Protein AF-A0A173YH91-F1 (afdb_monomer_lite)

Radius of gyration: 29.67 Å; chains: 1; bounding box: 58×35×77 Å

Foldseek 3Di:
DPDDDALLQDFCVPPLLVVVLVVPVLLVVLLCCLVCCQCPHDCVPDSDPQNVLQVVCRVGLDPVSLVPDPDPSSVVSSVSSVVLSVDPVNSVVVVVVVVVVVVVVVVVVVVCVVVVVVVVLVVVLVVLVVVVVVVDDLVRVCVVVVHDSVVSVVSVVVVVVVVVD

Sequence (165 aa):
MNQRKSLKELNLLDKFLFDEAMDDQENVKTMLDIIFLNTRGKHPELVSSELIELLKYMERSTDEVSGECKSKRIQEMHRRVCQIKASEKTEVKYMQAWEEQIMIRQEGITEGRIEGEKIGRLRGKRELLEKLSDKFSIEQISEMLEIDISELKNIMKEIQNEKYL

pLDDT: mean 88.22, std 10.88, range [42.78, 96.88]

Secondary structure (DSSP, 8-state):
--PPPPGGG--TTSHHHHHHHHTSHHHHHHHHHHHHHHHSSS-TT---HHHHHHHHHHHH--HHHHHH---HHHHHHHHHHHHHHH-HHHHHHHHHHHHHHHHHHHHHHHHHHHHHHHHHHHHHHHHHHHHHHTT--HHHHHHHHT--HHHHHHHHHHHHHHTT-

Structure (mmCIF, N/CA/C/O backbone):
data_AF-A0A173YH91-F1
#
_entry.id   AF-A0A173YH91-F1
#
loop_
_atom_site.group_PDB
_atom_site.id
_atom_site.type_symbol
_atom_site.label_atom_id
_atom_site.label_alt_id
_atom_site.label_comp_id
_atom_site.label_asym_id
_atom_site.label_entity_id
_atom_site.label_seq_id
_atom_site.pdbx_PDB_ins_code
_atom_site.Cartn_x
_atom_site.Cartn_y
_atom_site.Cartn_z
_atom_site.occupancy
_atom_site.B_iso_or_equiv
_atom_site.auth_seq_id
_atom_site.auth_comp_id
_atom_site.auth_asym_id
_atom_site.auth_atom_id
_atom_site.pdbx_PDB_model_num
ATOM 1 N N . MET A 1 1 ? 5.111 -7.784 12.818 1.00 42.78 1 MET A N 1
ATOM 2 C CA . MET A 1 1 ? 5.157 -6.379 12.358 1.00 42.78 1 MET A CA 1
ATOM 3 C C . MET A 1 1 ? 5.824 -6.385 10.996 1.00 42.78 1 MET A C 1
ATOM 5 O O . MET A 1 1 ? 6.899 -6.959 10.902 1.00 42.78 1 MET A O 1
ATOM 9 N N . ASN A 1 2 ? 5.192 -5.843 9.951 1.00 56.19 2 ASN A N 1
ATOM 10 C CA . ASN A 1 2 ? 5.870 -5.702 8.661 1.00 56.19 2 ASN A CA 1
ATOM 11 C C . ASN A 1 2 ? 6.991 -4.678 8.841 1.00 56.19 2 ASN A C 1
ATOM 13 O O . ASN A 1 2 ? 6.728 -3.525 9.177 1.00 56.19 2 ASN A O 1
ATOM 17 N N . GLN A 1 3 ? 8.230 -5.137 8.706 1.00 69.06 3 GLN A N 1
ATOM 18 C CA . GLN A 1 3 ? 9.409 -4.290 8.768 1.00 69.06 3 GLN A CA 1
ATOM 19 C C . GLN A 1 3 ? 9.359 -3.287 7.610 1.00 69.06 3 GLN A C 1
ATOM 21 O O . GLN A 1 3 ? 9.034 -3.650 6.479 1.00 69.06 3 GLN A O 1
ATOM 26 N N . ARG A 1 4 ? 9.642 -2.015 7.907 1.00 83.56 4 ARG A N 1
ATOM 27 C CA . ARG A 1 4 ? 9.713 -0.954 6.902 1.00 83.56 4 ARG A CA 1
ATOM 28 C C . ARG A 1 4 ? 10.868 -1.255 5.945 1.00 83.56 4 ARG A C 1
ATOM 30 O O . ARG A 1 4 ? 12.015 -1.280 6.383 1.00 83.56 4 ARG A O 1
ATOM 37 N N . LYS A 1 5 ? 10.564 -1.442 4.660 1.00 90.00 5 LYS A N 1
ATOM 38 C CA . LYS A 1 5 ? 11.575 -1.466 3.595 1.00 90.00 5 LYS A CA 1
ATOM 39 C C . LYS A 1 5 ? 12.125 -0.056 3.386 1.00 90.00 5 LYS A C 1
ATOM 41 O O . LYS A 1 5 ? 11.364 0.913 3.439 1.00 90.00 5 LYS A O 1
ATOM 46 N N . SER A 1 6 ? 13.415 0.074 3.129 1.00 92.62 6 SER A N 1
ATOM 47 C CA . SER A 1 6 ? 14.010 1.310 2.609 1.00 92.62 6 SER A CA 1
ATOM 48 C C . SER A 1 6 ? 13.573 1.561 1.159 1.00 92.62 6 SER A C 1
ATOM 50 O O . SER A 1 6 ? 13.147 0.632 0.473 1.00 92.62 6 SER A O 1
ATOM 52 N N . LEU A 1 7 ? 13.716 2.798 0.660 1.00 94.38 7 LEU A N 1
ATOM 53 C CA . LEU A 1 7 ? 13.383 3.137 -0.735 1.00 94.38 7 LEU A CA 1
ATOM 54 C C . LEU A 1 7 ? 14.121 2.229 -1.739 1.00 94.38 7 LEU A C 1
ATOM 56 O O . LEU A 1 7 ? 13.564 1.821 -2.757 1.00 94.38 7 LEU A O 1
ATOM 60 N N . LYS A 1 8 ? 15.373 1.872 -1.430 1.00 92.50 8 LYS A N 1
ATOM 61 C CA . LYS A 1 8 ? 16.232 1.043 -2.288 1.00 92.50 8 LYS A CA 1
ATOM 62 C C . LYS A 1 8 ? 15.717 -0.391 -2.437 1.00 92.50 8 LYS A C 1
ATOM 64 O O . LYS A 1 8 ? 15.863 -0.982 -3.508 1.00 92.50 8 LYS A O 1
ATOM 69 N N . GLU A 1 9 ? 15.086 -0.917 -1.390 1.00 93.56 9 GLU A N 1
ATOM 70 C CA . GLU A 1 9 ? 14.548 -2.282 -1.320 1.00 93.56 9 GLU A CA 1
ATOM 71 C C . GLU A 1 9 ? 13.161 -2.426 -1.959 1.00 93.56 9 GLU A C 1
ATOM 73 O O . GLU A 1 9 ? 12.668 -3.547 -2.088 1.00 93.56 9 GLU A O 1
ATOM 78 N N . LEU A 1 10 ? 12.518 -1.321 -2.351 1.00 95.19 10 LEU A N 1
ATOM 79 C CA . LEU A 1 10 ? 11.213 -1.380 -3.003 1.00 95.19 10 LEU A CA 1
ATOM 80 C C . LEU A 1 10 ? 11.324 -1.946 -4.422 1.00 95.19 10 LEU A C 1
ATOM 82 O O . LEU A 1 10 ? 12.310 -1.720 -5.124 1.00 95.19 10 LEU A O 1
ATOM 86 N N . ASN A 1 11 ? 10.292 -2.638 -4.881 1.00 95.44 11 ASN A N 1
ATOM 87 C CA . ASN A 1 11 ? 10.126 -3.049 -6.276 1.00 95.44 11 ASN A CA 1
ATOM 88 C C . ASN A 1 11 ? 8.843 -2.435 -6.861 1.00 95.44 11 ASN A C 1
ATOM 90 O O . ASN A 1 11 ? 8.104 -1.742 -6.166 1.00 95.44 11 ASN A O 1
ATOM 94 N N . LEU A 1 12 ? 8.571 -2.660 -8.147 1.00 95.69 12 LEU A N 1
ATOM 95 C CA . LEU A 1 12 ? 7.371 -2.113 -8.796 1.00 95.69 12 LEU A CA 1
ATOM 96 C C . LEU A 1 12 ? 6.054 -2.768 -8.334 1.00 95.69 12 LEU A C 1
ATOM 98 O O . LEU A 1 12 ? 4.997 -2.382 -8.821 1.00 95.69 12 LEU A O 1
ATOM 102 N N . LEU A 1 13 ? 6.085 -3.740 -7.415 1.00 95.31 13 LEU A N 1
ATOM 103 C CA . LEU A 1 13 ? 4.884 -4.213 -6.716 1.00 95.31 13 LEU A CA 1
ATOM 104 C C . LEU A 1 13 ? 4.606 -3.414 -5.436 1.00 95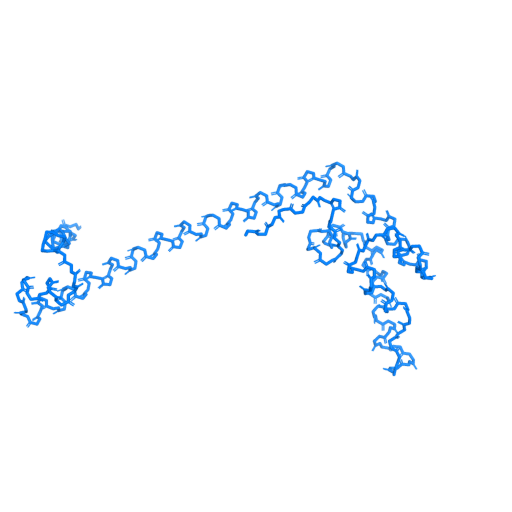.31 13 LEU A C 1
ATOM 106 O O . LEU A 1 13 ? 3.482 -3.434 -4.933 1.00 95.31 13 LEU A O 1
ATOM 110 N N . ASP A 1 14 ? 5.601 -2.706 -4.898 1.00 95.50 14 ASP A N 1
ATOM 111 C CA . ASP A 1 14 ? 5.402 -1.812 -3.767 1.00 95.50 14 ASP A CA 1
ATOM 112 C C . ASP A 1 14 ? 4.705 -0.528 -4.246 1.00 95.50 14 ASP A C 1
ATOM 114 O O . ASP A 1 14 ? 5.232 0.216 -5.078 1.00 95.50 14 ASP A O 1
ATOM 118 N N . LYS A 1 15 ? 3.521 -0.252 -3.680 1.00 94.06 15 LYS A N 1
ATOM 119 C CA . LYS A 1 15 ? 2.626 0.841 -4.097 1.00 94.06 15 LYS A CA 1
ATOM 120 C C . LYS A 1 15 ? 3.348 2.173 -4.318 1.00 94.06 15 LYS A C 1
ATOM 122 O O . LYS A 1 15 ? 3.171 2.788 -5.357 1.00 94.06 15 LYS A O 1
ATOM 127 N N . PHE A 1 16 ? 4.176 2.595 -3.363 1.00 95.75 16 PHE A N 1
ATOM 128 C CA . PHE A 1 16 ? 4.861 3.885 -3.449 1.00 95.75 16 PHE A CA 1
ATOM 129 C C . PHE A 1 16 ? 5.781 3.985 -4.673 1.00 95.75 16 PHE A C 1
ATOM 131 O O . PHE A 1 16 ? 5.726 4.972 -5.401 1.00 95.75 16 PHE A O 1
ATOM 138 N N . LEU A 1 17 ? 6.625 2.972 -4.912 1.00 96.19 17 LEU A N 1
ATOM 139 C CA . LEU A 1 17 ? 7.555 3.004 -6.041 1.00 96.19 17 LEU A CA 1
ATOM 140 C C . LEU A 1 17 ? 6.805 2.878 -7.369 1.00 96.19 17 LEU A C 1
ATOM 142 O O . LEU A 1 17 ? 7.206 3.505 -8.343 1.00 96.19 17 LEU A O 1
ATOM 146 N N . PHE A 1 18 ? 5.725 2.093 -7.403 1.00 96.75 18 PHE A N 1
ATOM 147 C CA . PHE A 1 18 ? 4.846 2.032 -8.565 1.00 96.75 18 PHE A CA 1
ATOM 148 C C . PHE A 1 18 ? 4.246 3.406 -8.882 1.00 96.75 18 PHE A C 1
ATOM 150 O O . PHE A 1 18 ? 4.385 3.870 -10.009 1.00 96.75 18 PHE A O 1
ATOM 157 N N . ASP A 1 19 ? 3.645 4.072 -7.894 1.00 95.94 19 ASP A N 1
ATOM 158 C CA . ASP A 1 19 ? 3.010 5.381 -8.066 1.00 95.94 19 ASP A CA 1
ATOM 159 C C . ASP A 1 19 ? 4.029 6.430 -8.550 1.00 95.94 19 ASP A C 1
ATOM 161 O O . ASP A 1 19 ? 3.791 7.103 -9.550 1.00 95.94 19 ASP A O 1
ATOM 165 N N . GLU A 1 20 ? 5.204 6.515 -7.914 1.00 96.50 20 GLU A N 1
ATOM 166 C CA . GLU A 1 20 ? 6.247 7.474 -8.310 1.00 96.50 20 GLU A CA 1
ATOM 167 C C . GLU A 1 20 ? 6.856 7.134 -9.686 1.00 96.50 20 GLU A C 1
ATOM 169 O O . GLU A 1 20 ? 7.189 8.032 -10.455 1.00 96.50 20 GLU A O 1
ATOM 174 N N . ALA A 1 21 ? 6.974 5.849 -10.049 1.00 95.69 21 ALA A N 1
ATOM 175 C CA . ALA A 1 21 ? 7.453 5.450 -11.375 1.00 95.69 21 ALA A CA 1
ATOM 176 C C . ALA A 1 21 ? 6.426 5.701 -12.485 1.00 95.69 21 ALA A C 1
ATOM 178 O O . ALA A 1 21 ? 6.818 6.003 -13.613 1.00 95.69 21 ALA A O 1
ATOM 179 N N . MET A 1 22 ? 5.135 5.567 -12.188 1.00 95.38 22 MET A N 1
ATOM 180 C CA . MET A 1 22 ? 4.047 5.799 -13.142 1.00 95.38 22 MET A CA 1
ATOM 181 C C . MET A 1 22 ? 3.633 7.275 -13.244 1.00 95.38 22 MET A C 1
ATOM 183 O O . MET A 1 22 ? 2.812 7.606 -14.094 1.00 95.38 22 MET A O 1
ATOM 187 N N . ASP A 1 23 ? 4.217 8.178 -12.452 1.00 94.06 23 ASP A N 1
ATOM 188 C CA . ASP A 1 23 ? 4.096 9.628 -12.684 1.00 94.06 23 ASP A CA 1
ATOM 189 C C . ASP A 1 23 ? 4.748 10.038 -14.023 1.00 94.06 23 ASP A C 1
ATOM 191 O O . ASP A 1 23 ? 4.318 10.974 -14.698 1.00 94.06 23 ASP A O 1
ATOM 195 N N . ASP A 1 24 ? 5.746 9.271 -14.476 1.00 93.25 24 ASP A N 1
ATOM 196 C CA . ASP A 1 24 ? 6.320 9.404 -15.811 1.00 93.25 24 ASP A CA 1
ATOM 197 C C . ASP A 1 24 ? 5.380 8.811 -16.880 1.00 93.25 24 ASP A C 1
ATOM 199 O O . ASP A 1 24 ? 5.214 7.592 -17.015 1.00 93.25 24 ASP A O 1
ATOM 203 N N . GLN A 1 25 ? 4.807 9.689 -17.708 1.00 92.50 25 GLN A N 1
ATOM 204 C CA . GLN A 1 25 ? 3.886 9.320 -18.784 1.00 92.50 25 GLN A CA 1
ATOM 205 C C . GLN A 1 25 ? 4.482 8.303 -19.773 1.00 92.50 25 GLN A C 1
ATOM 207 O O . GLN A 1 25 ? 3.746 7.501 -20.357 1.00 92.50 25 GLN A O 1
ATOM 212 N N . GLU A 1 26 ? 5.795 8.305 -19.987 1.00 93.94 26 GLU A N 1
ATOM 213 C CA . GLU A 1 26 ? 6.434 7.355 -20.892 1.00 93.94 26 GLU A CA 1
ATOM 214 C C . GLU A 1 26 ? 6.605 5.968 -20.255 1.00 93.94 26 GLU A C 1
ATOM 216 O O . GLU A 1 26 ? 6.474 4.971 -20.973 1.00 93.94 26 GLU A O 1
ATOM 221 N N . ASN A 1 27 ? 6.754 5.868 -18.927 1.00 93.88 27 ASN A N 1
ATOM 222 C CA . ASN A 1 27 ? 6.646 4.586 -18.218 1.00 93.88 27 ASN A CA 1
ATOM 223 C C . ASN A 1 27 ? 5.231 4.013 -18.339 1.00 93.88 27 ASN A C 1
ATOM 225 O O . ASN A 1 27 ? 5.073 2.842 -18.695 1.00 93.88 27 ASN A O 1
ATOM 229 N N . VAL A 1 28 ? 4.206 4.847 -18.127 1.00 93.44 28 VAL A N 1
ATOM 230 C CA . VAL A 1 28 ? 2.795 4.441 -18.258 1.00 93.44 28 VAL A CA 1
ATOM 231 C C . VAL A 1 28 ? 2.497 3.972 -19.672 1.00 93.44 28 VAL A C 1
ATOM 233 O O . VAL A 1 28 ? 1.994 2.866 -19.869 1.00 93.44 28 VAL A O 1
ATOM 236 N N . LYS A 1 29 ? 2.847 4.784 -20.675 1.00 92.25 29 LYS A N 1
ATOM 237 C CA . LYS A 1 29 ? 2.674 4.423 -22.082 1.00 92.25 29 LYS A CA 1
ATOM 238 C C . LYS A 1 29 ? 3.392 3.117 -22.388 1.00 92.25 29 LYS A C 1
ATOM 240 O O . LYS A 1 29 ? 2.811 2.236 -23.009 1.00 92.25 29 LYS A O 1
ATOM 245 N N . THR A 1 30 ? 4.629 2.968 -21.918 1.00 91.44 30 THR A N 1
ATOM 246 C CA . THR A 1 30 ? 5.411 1.757 -22.143 1.00 91.44 30 THR A CA 1
ATOM 247 C C . THR A 1 30 ? 4.723 0.526 -21.567 1.00 91.44 30 THR A C 1
ATOM 249 O O . THR A 1 30 ? 4.491 -0.442 -22.292 1.00 91.44 30 THR A O 1
ATOM 252 N N . MET A 1 31 ? 4.338 0.570 -20.296 1.00 90.56 31 MET A N 1
ATOM 253 C CA . MET A 1 31 ? 3.654 -0.535 -19.634 1.00 90.56 31 MET A CA 1
ATOM 254 C C . MET A 1 31 ? 2.335 -0.884 -20.334 1.00 90.56 31 MET A C 1
ATOM 256 O O . MET A 1 31 ? 2.097 -2.052 -20.647 1.00 90.56 31 MET A O 1
ATOM 260 N N . LEU A 1 32 ? 1.507 0.117 -20.646 1.00 89.69 32 LEU A N 1
ATOM 261 C CA . LEU A 1 32 ? 0.230 -0.084 -21.331 1.00 89.69 32 LEU A CA 1
ATOM 262 C C . LEU A 1 32 ? 0.415 -0.669 -22.727 1.00 89.69 32 LEU A C 1
ATOM 264 O O . LEU A 1 32 ? -0.274 -1.618 -23.077 1.00 89.69 32 LEU A O 1
ATOM 268 N N . ASP A 1 33 ? 1.360 -0.163 -23.511 1.00 87.69 33 ASP A N 1
ATOM 269 C CA . ASP A 1 33 ? 1.655 -0.692 -24.840 1.00 87.69 33 ASP A CA 1
ATOM 270 C C . ASP A 1 33 ? 2.152 -2.151 -24.752 1.00 87.69 33 ASP A C 1
ATOM 272 O O . ASP A 1 33 ? 1.742 -2.975 -25.567 1.00 87.69 33 ASP A O 1
ATOM 276 N N . ILE A 1 34 ? 2.984 -2.514 -23.758 1.00 86.81 34 ILE A N 1
ATOM 277 C CA . ILE A 1 34 ? 3.374 -3.923 -23.532 1.00 86.81 34 ILE A CA 1
ATOM 278 C C . ILE A 1 34 ? 2.123 -4.760 -23.228 1.00 86.81 34 ILE A C 1
ATOM 280 O O . ILE A 1 34 ? 1.904 -5.784 -23.869 1.00 86.81 34 ILE A O 1
ATOM 284 N N . ILE A 1 35 ? 1.263 -4.326 -22.306 1.00 86.62 35 ILE A N 1
ATOM 285 C CA . ILE A 1 35 ? 0.075 -5.087 -21.891 1.00 86.62 35 ILE A CA 1
ATOM 286 C C . ILE A 1 35 ? -0.961 -5.190 -23.025 1.00 86.62 35 ILE A C 1
ATOM 288 O O . ILE A 1 35 ? -1.452 -6.281 -23.318 1.00 86.62 35 ILE A O 1
ATOM 292 N N . PHE A 1 36 ? -1.300 -4.091 -23.698 1.00 80.25 36 PHE A N 1
ATOM 293 C CA . PHE A 1 36 ? -2.341 -4.054 -24.727 1.00 80.25 36 PHE A CA 1
ATOM 294 C C . PHE A 1 36 ? -1.937 -4.769 -26.013 1.00 80.25 36 PHE A C 1
ATOM 296 O O . PHE A 1 36 ? -2.761 -5.490 -26.575 1.00 80.25 36 PHE A O 1
ATOM 303 N N . LEU A 1 37 ? -0.688 -4.634 -26.471 1.00 74.56 37 LEU A N 1
ATOM 304 C CA . LEU A 1 37 ? -0.226 -5.360 -27.661 1.00 74.56 37 LEU A CA 1
ATOM 305 C C . LEU A 1 37 ? -0.192 -6.875 -27.429 1.00 74.56 37 LEU A C 1
ATOM 307 O O . LEU A 1 37 ? -0.362 -7.642 -28.372 1.00 74.56 37 LEU A O 1
ATOM 311 N N . ASN A 1 38 ? -0.036 -7.303 -26.177 1.00 69.69 38 ASN A N 1
ATOM 312 C CA . ASN A 1 38 ? -0.087 -8.707 -25.787 1.00 69.69 38 ASN A CA 1
ATOM 313 C C . ASN A 1 38 ? -1.505 -9.247 -25.606 1.00 69.69 38 ASN A C 1
ATOM 315 O O . ASN A 1 38 ? -1.787 -10.380 -25.973 1.00 69.69 38 ASN A O 1
ATOM 319 N N . THR A 1 39 ? -2.403 -8.441 -25.044 1.00 67.06 39 THR A N 1
ATOM 320 C CA . THR A 1 39 ? -3.768 -8.873 -24.699 1.00 67.06 39 THR A CA 1
ATOM 321 C C . THR A 1 39 ? -4.786 -8.639 -25.817 1.00 67.06 39 THR A C 1
ATOM 323 O O . THR A 1 39 ? -5.860 -9.234 -25.794 1.00 67.06 39 THR A O 1
ATOM 326 N N . ARG A 1 40 ? -4.474 -7.785 -26.805 1.00 64.31 40 ARG A N 1
ATOM 327 C CA . ARG A 1 40 ? -5.341 -7.471 -27.959 1.00 64.31 40 ARG A CA 1
ATOM 328 C C . ARG A 1 40 ? -4.665 -7.673 -29.330 1.00 64.31 40 ARG A C 1
ATOM 330 O O . ARG A 1 40 ? -5.281 -7.373 -30.350 1.00 64.31 40 ARG A O 1
ATOM 337 N N . GLY A 1 41 ? -3.410 -8.138 -29.373 1.00 62.47 41 GLY A N 1
ATOM 338 C CA . GLY A 1 41 ? -2.622 -8.350 -30.598 1.00 62.47 41 GLY A CA 1
ATOM 339 C C . GLY A 1 41 ? -2.693 -9.767 -31.194 1.00 62.47 41 GLY A C 1
ATOM 340 O O . GLY A 1 41 ? -3.288 -10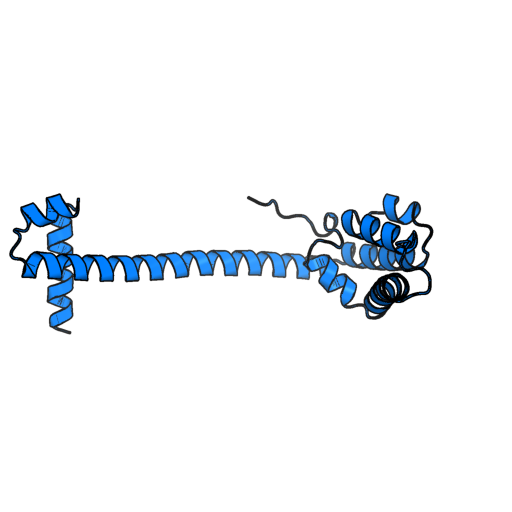.675 -30.626 1.00 62.47 41 GLY A O 1
ATOM 341 N N . LYS A 1 42 ? -2.062 -9.935 -32.369 1.00 54.66 42 LYS A N 1
ATOM 342 C CA . LYS A 1 42 ? -2.209 -11.021 -33.372 1.00 54.66 42 LYS A CA 1
ATOM 343 C C . LYS A 1 42 ? -2.005 -12.488 -32.926 1.00 54.66 42 LYS A C 1
ATOM 345 O O . LYS A 1 42 ? -2.176 -13.359 -33.772 1.00 54.66 42 LYS A O 1
ATOM 350 N N . HIS A 1 43 ? -1.655 -12.780 -31.673 1.00 56.38 43 HIS A N 1
ATOM 351 C CA . HIS A 1 43 ? -1.440 -14.151 -31.178 1.00 56.38 43 HIS A CA 1
ATOM 352 C C . HIS A 1 43 ? -1.946 -14.316 -29.733 1.00 56.38 43 HIS A C 1
ATOM 354 O O . HIS A 1 43 ? -1.146 -14.313 -28.800 1.00 56.38 43 HIS A O 1
ATOM 360 N N . PRO A 1 44 ? -3.267 -14.461 -29.531 1.00 51.50 44 PRO A N 1
ATOM 361 C CA . PRO A 1 44 ? -3.880 -14.617 -28.207 1.00 51.50 44 PRO A CA 1
ATOM 362 C C . PRO A 1 44 ? -3.459 -15.897 -27.454 1.00 51.50 44 PRO A C 1
ATOM 364 O O . PRO A 1 44 ? -3.701 -16.001 -26.255 1.00 51.50 44 PRO A O 1
ATOM 367 N N . GLU A 1 45 ? -2.805 -16.854 -28.122 1.00 57.38 45 GLU A N 1
ATOM 368 C CA . GLU A 1 45 ? -2.303 -18.102 -27.518 1.00 57.38 45 GLU A CA 1
ATOM 369 C C . GLU A 1 45 ? -0.936 -17.981 -26.815 1.00 57.38 45 GLU A C 1
ATOM 371 O O . GLU A 1 45 ? -0.515 -18.914 -26.130 1.00 57.38 45 GLU A O 1
ATOM 376 N N . LEU A 1 46 ? -0.218 -16.864 -26.967 1.00 53.75 46 LEU A N 1
ATOM 377 C CA . LEU A 1 46 ? 1.141 -16.705 -26.446 1.00 53.75 46 LEU A CA 1
ATOM 378 C C . LEU A 1 46 ? 1.262 -15.368 -25.718 1.00 53.75 46 LEU A C 1
ATOM 380 O O . LEU A 1 46 ? 1.338 -14.313 -26.344 1.00 53.75 46 LEU A O 1
ATOM 384 N N . VAL A 1 47 ? 1.345 -15.410 -24.386 1.00 65.00 47 VAL A N 1
ATOM 385 C CA . VAL A 1 47 ? 1.891 -14.284 -23.615 1.00 65.00 47 VAL A CA 1
ATOM 386 C C . VAL A 1 47 ? 3.276 -14.000 -24.203 1.00 65.00 47 VAL A C 1
ATOM 388 O O . VAL A 1 47 ? 4.134 -14.885 -24.160 1.00 65.00 47 VAL A O 1
ATOM 391 N N . SER A 1 48 ? 3.504 -12.830 -24.817 1.00 77.06 48 SER A N 1
ATOM 392 C CA . SER A 1 48 ? 4.813 -12.572 -25.427 1.00 77.06 48 SER A CA 1
ATOM 393 C C . SER A 1 48 ? 5.899 -12.647 -24.366 1.00 77.06 48 SER A C 1
ATOM 395 O O . SER A 1 48 ? 5.688 -12.317 -23.193 1.00 77.06 48 SER A O 1
ATOM 397 N N . SER A 1 49 ? 7.096 -13.030 -24.802 1.00 83.00 49 SER A N 1
ATOM 398 C CA . SER A 1 49 ? 8.275 -13.030 -23.945 1.00 83.00 49 SER A CA 1
ATOM 399 C C . SER A 1 49 ? 8.495 -11.673 -23.273 1.00 83.00 49 SER A C 1
ATOM 401 O O . SER A 1 49 ? 8.906 -11.645 -22.123 1.00 83.00 49 SER A O 1
ATOM 403 N N . GLU A 1 50 ? 8.146 -10.564 -23.934 1.00 87.25 50 GLU A N 1
ATOM 404 C CA . GLU A 1 50 ? 8.284 -9.210 -23.384 1.00 87.25 50 GLU A CA 1
ATOM 405 C C . GLU A 1 50 ? 7.328 -8.943 -22.209 1.00 87.25 50 GLU A C 1
ATOM 407 O O . GLU A 1 50 ? 7.736 -8.333 -21.226 1.00 87.25 50 GLU A O 1
ATOM 412 N N . LEU A 1 51 ? 6.082 -9.432 -22.249 1.00 88.25 51 LEU A N 1
ATOM 413 C CA . LEU A 1 51 ? 5.168 -9.299 -21.106 1.00 88.25 51 LEU A CA 1
ATOM 414 C C . LEU A 1 51 ? 5.612 -10.186 -19.933 1.00 88.25 51 LEU A C 1
ATOM 416 O O . LEU A 1 51 ? 5.555 -9.758 -18.784 1.00 88.25 51 LEU A O 1
ATOM 420 N N . ILE A 1 52 ? 6.108 -11.396 -20.209 1.00 86.44 52 ILE A N 1
ATOM 421 C CA . ILE A 1 52 ? 6.674 -12.268 -19.167 1.00 86.44 52 ILE A CA 1
ATOM 422 C C . ILE A 1 52 ? 7.913 -11.615 -18.536 1.00 86.44 52 ILE A C 1
ATOM 424 O O . ILE A 1 52 ? 8.051 -11.620 -17.313 1.00 86.44 52 ILE A O 1
ATOM 428 N N . GLU A 1 53 ? 8.805 -11.047 -19.352 1.00 90.50 53 GLU A N 1
ATOM 429 C CA . GLU A 1 53 ? 9.973 -10.285 -18.894 1.00 90.50 53 GLU A CA 1
ATOM 430 C C . GLU A 1 53 ? 9.547 -9.086 -18.036 1.00 90.50 53 GLU A C 1
ATOM 432 O O . GLU A 1 53 ? 10.105 -8.891 -16.958 1.00 90.50 53 GLU A O 1
ATOM 437 N N . LEU A 1 54 ? 8.511 -8.340 -18.443 1.00 92.75 54 LEU A N 1
ATOM 438 C CA . LEU A 1 54 ? 7.990 -7.206 -17.675 1.00 92.75 54 LEU A CA 1
ATOM 439 C C . LEU A 1 54 ? 7.483 -7.644 -16.299 1.00 92.75 54 LEU A C 1
ATOM 441 O O . LEU A 1 54 ? 7.838 -7.028 -15.298 1.00 92.75 54 LEU A O 1
ATOM 445 N N . LEU A 1 55 ? 6.683 -8.710 -16.229 1.00 91.31 55 LEU A N 1
ATOM 446 C CA . LEU A 1 55 ? 6.133 -9.198 -14.962 1.00 91.31 55 LEU A CA 1
ATOM 447 C C . LEU A 1 55 ? 7.240 -9.684 -14.013 1.00 91.31 55 LEU A C 1
ATOM 449 O O . LEU A 1 55 ? 7.240 -9.320 -12.838 1.00 91.31 55 LEU A O 1
ATOM 453 N N . LYS A 1 56 ? 8.229 -10.423 -14.533 1.00 91.31 56 LYS A N 1
ATOM 454 C CA . LYS A 1 56 ? 9.422 -10.828 -13.765 1.00 91.31 56 LYS A CA 1
ATOM 455 C C . LYS A 1 56 ? 10.220 -9.620 -13.276 1.00 91.31 56 LYS A C 1
ATOM 457 O O . LYS A 1 56 ? 10.705 -9.604 -12.144 1.00 91.31 56 LYS A O 1
ATOM 462 N N . TYR A 1 57 ? 10.355 -8.600 -14.120 1.00 94.75 57 TYR A N 1
ATOM 463 C CA . TYR A 1 57 ? 11.016 -7.360 -13.748 1.00 94.75 57 TYR A CA 1
ATOM 464 C C . TYR A 1 57 ? 10.244 -6.606 -12.660 1.00 94.75 57 TYR A C 1
ATOM 466 O O . TYR A 1 57 ? 10.861 -6.106 -11.725 1.00 94.75 57 TYR A O 1
ATOM 474 N N . MET A 1 58 ? 8.913 -6.552 -12.703 1.00 94.50 58 MET A N 1
ATOM 475 C CA . MET A 1 58 ? 8.137 -5.871 -11.661 1.00 94.50 58 MET A CA 1
ATOM 476 C C . MET A 1 58 ? 8.307 -6.520 -10.284 1.00 94.50 58 MET A C 1
ATOM 478 O O . MET A 1 58 ? 8.399 -5.814 -9.282 1.00 94.50 58 MET A O 1
ATOM 482 N N . GLU A 1 59 ? 8.422 -7.847 -10.241 1.00 93.50 59 GLU A N 1
ATOM 483 C CA . GLU A 1 59 ? 8.605 -8.606 -9.001 1.00 93.50 59 GLU A CA 1
ATOM 484 C C . GLU A 1 59 ? 9.938 -8.306 -8.296 1.00 93.50 59 GLU A C 1
ATOM 486 O O . GLU A 1 59 ? 10.008 -8.306 -7.067 1.00 93.50 59 GLU A O 1
ATOM 491 N N . ARG A 1 60 ? 11.007 -8.031 -9.054 1.00 90.56 60 ARG A N 1
ATOM 492 C CA . ARG A 1 60 ? 12.364 -7.886 -8.493 1.00 90.56 60 ARG A CA 1
ATOM 493 C C . ARG A 1 60 ? 12.966 -6.497 -8.688 1.00 90.56 60 ARG A C 1
ATOM 495 O O . ARG A 1 60 ? 13.582 -5.971 -7.773 1.00 90.56 60 ARG A O 1
ATOM 502 N N . SER A 1 61 ? 12.754 -5.887 -9.848 1.00 93.12 61 SER A N 1
ATOM 503 C CA . SER A 1 61 ? 13.173 -4.525 -10.208 1.00 93.12 61 SER A CA 1
ATOM 504 C C . SER A 1 61 ? 14.653 -4.237 -9.918 1.00 93.12 61 SER A C 1
ATOM 506 O O . SER A 1 61 ? 14.993 -3.168 -9.406 1.00 93.12 61 SER A O 1
ATOM 508 N N . THR A 1 62 ? 15.524 -5.207 -10.213 1.00 92.06 62 THR A N 1
ATOM 509 C CA . THR A 1 62 ? 16.972 -5.136 -9.965 1.00 92.06 62 THR A CA 1
ATOM 510 C C . THR A 1 62 ? 17.779 -5.075 -11.259 1.00 92.06 62 THR A C 1
ATOM 512 O O . THR A 1 62 ? 17.272 -5.404 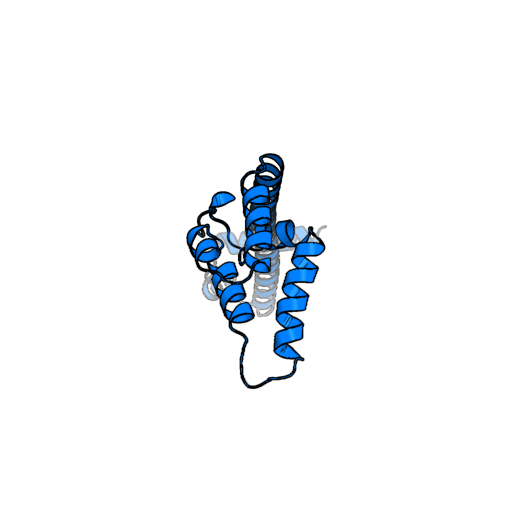-12.339 1.00 92.06 62 THR A O 1
ATOM 515 N N . ASP A 1 63 ? 19.045 -4.672 -11.131 1.00 92.88 63 ASP A N 1
ATOM 516 C CA . ASP A 1 63 ? 20.001 -4.570 -12.237 1.00 92.88 63 ASP A CA 1
ATOM 517 C C . ASP A 1 63 ? 20.197 -5.924 -12.936 1.00 92.88 63 ASP A C 1
ATOM 519 O O . ASP A 1 63 ? 20.261 -5.983 -14.163 1.00 92.88 63 ASP A O 1
ATOM 523 N N . GLU A 1 64 ? 20.223 -7.029 -12.181 1.00 92.38 64 GLU A N 1
ATOM 524 C CA . GLU A 1 64 ? 20.418 -8.373 -12.737 1.00 92.38 64 GLU A CA 1
ATOM 525 C C . GLU A 1 64 ? 19.257 -8.769 -13.652 1.00 92.38 64 GLU A C 1
ATOM 527 O O . GLU A 1 64 ? 19.472 -9.190 -14.787 1.00 92.38 64 GLU A O 1
ATOM 532 N N . VAL A 1 65 ? 18.014 -8.577 -13.191 1.00 89.31 65 VAL A N 1
ATOM 533 C CA . VAL A 1 65 ? 16.825 -8.925 -13.984 1.00 89.31 65 VAL A CA 1
ATOM 534 C C . VAL A 1 65 ? 16.718 -8.027 -15.214 1.00 89.31 65 VAL A C 1
ATOM 536 O O . VAL A 1 65 ? 16.388 -8.509 -16.293 1.00 89.31 65 VAL A O 1
ATOM 539 N N . SER A 1 66 ? 17.040 -6.737 -15.082 1.00 91.31 66 SER A N 1
ATOM 540 C CA . SER A 1 66 ? 17.076 -5.800 -16.210 1.00 91.31 66 SER A CA 1
ATOM 541 C C . SER A 1 66 ? 18.153 -6.161 -17.244 1.00 91.31 66 SER A C 1
ATOM 543 O O . SER A 1 66 ? 17.901 -6.094 -18.449 1.00 91.31 66 SER A O 1
ATOM 545 N N . GLY A 1 67 ? 19.334 -6.600 -16.796 1.00 89.94 67 GLY A N 1
ATOM 546 C CA . GLY A 1 67 ? 20.438 -7.013 -17.666 1.00 89.94 67 GLY A CA 1
ATOM 547 C C . GLY A 1 67 ? 20.142 -8.275 -18.482 1.00 89.94 67 GLY A C 1
ATOM 548 O O . GLY A 1 67 ? 20.624 -8.407 -19.607 1.00 89.94 67 GLY A O 1
ATOM 549 N N . GLU A 1 68 ? 19.315 -9.175 -17.950 1.00 90.25 68 GLU A N 1
ATOM 550 C CA . GLU A 1 68 ? 18.840 -10.372 -18.657 1.00 90.25 68 GLU A CA 1
ATOM 551 C C . GLU A 1 68 ? 17.697 -10.078 -19.647 1.00 90.25 68 GLU A C 1
ATOM 553 O O . GLU A 1 68 ? 17.456 -10.866 -20.568 1.00 90.25 68 GLU A O 1
ATOM 558 N N . CYS A 1 69 ? 16.992 -8.950 -19.486 1.00 88.19 69 CYS A N 1
ATOM 559 C CA . CYS A 1 69 ? 15.870 -8.577 -20.347 1.00 88.19 69 CYS A CA 1
ATOM 560 C C . CYS A 1 69 ? 16.344 -8.209 -21.756 1.00 88.19 69 CYS A C 1
ATOM 562 O O . CYS A 1 69 ? 17.271 -7.418 -21.948 1.00 88.19 69 CYS A O 1
ATOM 564 N N . LYS A 1 70 ? 15.634 -8.714 -22.770 1.00 89.19 70 LYS A N 1
ATOM 565 C CA . LYS A 1 70 ? 15.880 -8.358 -24.178 1.00 89.19 70 LYS A CA 1
ATOM 566 C C . LYS A 1 70 ? 15.148 -7.080 -24.567 1.00 89.19 70 LYS A C 1
ATOM 568 O O . LYS A 1 70 ? 15.545 -6.398 -25.515 1.00 89.19 70 LYS A O 1
ATOM 573 N N . SER A 1 71 ? 14.070 -6.758 -23.854 1.00 89.88 71 SER A N 1
ATOM 574 C CA . SER A 1 71 ? 13.294 -5.551 -24.104 1.00 89.88 71 SER A CA 1
ATOM 575 C C . SER A 1 71 ? 14.063 -4.288 -23.718 1.00 89.88 71 SER A C 1
ATOM 577 O O . SER A 1 71 ? 14.281 -3.994 -22.542 1.00 89.88 71 SER A O 1
ATOM 579 N N . LYS A 1 72 ? 14.369 -3.460 -24.722 1.00 92.50 72 LYS A N 1
ATOM 580 C CA . LYS A 1 72 ? 14.908 -2.105 -24.513 1.00 92.50 72 LYS A CA 1
ATOM 581 C C . LYS A 1 72 ? 13.964 -1.217 -23.702 1.00 92.50 72 LYS A C 1
ATOM 583 O O . LYS A 1 72 ? 14.411 -0.289 -23.041 1.00 92.50 72 LYS A O 1
ATOM 588 N N . ARG A 1 73 ? 12.661 -1.492 -23.766 1.00 92.31 73 ARG A N 1
ATOM 589 C CA . ARG A 1 73 ? 11.624 -0.713 -23.088 1.00 92.31 73 ARG A CA 1
ATOM 590 C C . ARG A 1 73 ? 11.660 -0.971 -21.585 1.00 92.31 73 ARG A C 1
ATOM 592 O O . ARG A 1 73 ? 11.638 -0.025 -20.810 1.00 92.31 73 ARG A O 1
ATOM 599 N N . ILE A 1 74 ? 11.820 -2.236 -21.190 1.00 93.62 74 ILE A N 1
ATOM 600 C CA . ILE A 1 74 ? 12.024 -2.623 -19.786 1.00 93.62 74 ILE A CA 1
ATOM 601 C C . ILE A 1 74 ? 13.346 -2.052 -19.255 1.00 93.62 74 ILE A C 1
ATOM 603 O O . ILE A 1 74 ? 13.375 -1.506 -18.157 1.00 93.62 74 ILE A O 1
ATOM 607 N N . GLN A 1 75 ? 14.423 -2.102 -20.045 1.00 94.94 75 GLN A N 1
ATOM 608 C CA . GLN A 1 75 ? 15.711 -1.508 -19.660 1.00 94.94 75 GLN A CA 1
ATOM 609 C C . GLN A 1 75 ? 15.612 0.009 -19.437 1.00 94.94 75 GLN A C 1
ATOM 611 O O . GLN A 1 75 ? 16.212 0.547 -18.508 1.00 94.94 75 GLN A O 1
ATOM 616 N N . GLU A 1 76 ? 14.844 0.708 -20.272 1.00 94.88 76 GLU A N 1
ATOM 617 C CA . GLU A 1 76 ? 14.619 2.146 -20.131 1.00 94.88 76 GLU A CA 1
ATOM 618 C C . GLU A 1 76 ? 13.750 2.477 -18.909 1.00 94.88 76 GLU A C 1
ATOM 620 O O . GLU A 1 76 ? 14.107 3.360 -18.127 1.00 94.88 76 GLU A O 1
ATOM 625 N N . MET A 1 77 ? 12.681 1.707 -18.667 1.00 94.75 77 MET A N 1
ATOM 626 C CA . MET A 1 77 ? 11.915 1.795 -17.416 1.00 94.75 77 MET A CA 1
ATOM 627 C C . MET A 1 77 ? 12.822 1.588 -16.197 1.00 94.75 77 MET A C 1
ATOM 629 O O . MET A 1 77 ? 12.729 2.318 -15.212 1.00 94.75 77 MET A O 1
ATOM 633 N N . HIS A 1 78 ? 13.735 0.618 -16.260 1.00 96.38 78 HIS A N 1
ATOM 634 C CA . HIS A 1 78 ? 14.659 0.331 -15.172 1.00 96.38 78 HIS A CA 1
ATOM 635 C C . HIS A 1 78 ? 15.593 1.500 -14.854 1.00 96.38 78 HIS A C 1
ATOM 637 O O . HIS A 1 78 ? 15.764 1.839 -13.685 1.00 96.38 78 HIS A O 1
ATOM 643 N N . ARG A 1 79 ? 16.121 2.193 -15.870 1.00 95.88 79 ARG A N 1
ATOM 644 C CA . ARG A 1 79 ? 16.936 3.400 -15.652 1.00 95.88 79 ARG A CA 1
ATOM 645 C C . ARG A 1 79 ? 16.186 4.460 -14.851 1.00 95.88 79 ARG A C 1
ATOM 647 O O . ARG A 1 79 ? 16.758 5.037 -13.928 1.00 95.88 79 ARG A O 1
ATOM 654 N N . ARG A 1 80 ? 14.909 4.682 -15.165 1.00 95.44 80 ARG A N 1
ATOM 655 C CA . ARG A 1 80 ? 14.052 5.642 -14.448 1.00 95.44 80 ARG A CA 1
ATOM 656 C C . ARG A 1 80 ? 13.794 5.192 -13.020 1.00 95.44 80 ARG A C 1
ATOM 658 O O . ARG A 1 80 ? 13.951 5.982 -12.098 1.00 95.44 80 ARG A O 1
ATOM 665 N N . VAL A 1 81 ? 13.503 3.907 -12.814 1.00 96.12 81 VAL A N 1
ATOM 666 C CA . VAL A 1 81 ? 13.358 3.330 -11.467 1.00 96.12 81 VAL A CA 1
ATOM 667 C C . VAL A 1 81 ? 14.625 3.544 -10.631 1.00 96.12 81 VAL A C 1
ATOM 669 O O . VAL A 1 81 ? 14.529 3.947 -9.472 1.00 96.12 81 VAL A O 1
ATOM 672 N N . CYS A 1 82 ? 15.815 3.350 -11.203 1.00 95.81 82 CYS A N 1
ATOM 673 C CA . CYS A 1 82 ? 17.074 3.602 -10.500 1.00 95.81 82 CYS A CA 1
ATOM 674 C C . CYS A 1 82 ? 17.272 5.086 -10.156 1.00 95.81 82 CYS A C 1
ATOM 676 O O . CYS A 1 82 ? 17.720 5.397 -9.053 1.00 95.81 82 CYS A O 1
ATOM 678 N N . GLN A 1 83 ? 16.883 6.009 -11.041 1.00 95.50 83 GLN A N 1
ATOM 679 C CA . GLN A 1 83 ? 16.912 7.451 -10.754 1.00 95.50 83 GLN A CA 1
ATOM 680 C C . GLN A 1 83 ? 15.970 7.828 -9.605 1.00 95.50 83 GLN A C 1
ATOM 682 O O . GLN A 1 83 ? 16.351 8.600 -8.727 1.00 95.50 83 GLN A O 1
ATOM 687 N N . ILE A 1 84 ? 14.770 7.245 -9.576 1.00 96.06 84 ILE A N 1
ATOM 688 C CA . ILE A 1 84 ? 13.792 7.444 -8.502 1.00 96.06 84 ILE A CA 1
ATOM 689 C C . ILE A 1 84 ? 14.370 6.955 -7.169 1.00 96.06 84 ILE A C 1
ATOM 691 O O . ILE A 1 84 ? 14.384 7.699 -6.191 1.00 96.06 84 ILE A O 1
ATOM 695 N N . LYS A 1 85 ? 14.934 5.740 -7.139 1.00 95.31 85 LYS A N 1
ATOM 696 C CA . LYS A 1 85 ? 15.555 5.159 -5.935 1.00 95.31 85 LYS A CA 1
ATOM 697 C C . LYS A 1 85 ? 16.787 5.919 -5.435 1.00 95.31 85 LYS A C 1
ATOM 699 O O . LYS A 1 85 ? 17.111 5.827 -4.254 1.00 95.31 85 LYS A O 1
ATOM 704 N N . ALA A 1 86 ? 17.488 6.625 -6.319 1.00 95.56 86 ALA A N 1
ATOM 705 C CA . ALA A 1 86 ? 18.659 7.432 -5.980 1.00 95.56 86 ALA A CA 1
ATOM 706 C C . ALA A 1 86 ? 18.311 8.879 -5.585 1.00 95.56 86 ALA A C 1
ATOM 708 O O . ALA A 1 86 ? 19.190 9.631 -5.169 1.00 95.56 86 ALA A O 1
ATOM 709 N N . SER A 1 87 ? 17.052 9.293 -5.737 1.00 96.38 87 SER A N 1
ATOM 710 C CA . SER A 1 87 ? 16.619 10.664 -5.486 1.00 96.38 87 SER A CA 1
ATOM 711 C C . SER A 1 87 ? 16.354 10.907 -3.999 1.00 96.38 87 SER A C 1
ATOM 713 O O . SER A 1 87 ? 15.370 10.411 -3.453 1.00 96.38 87 SER A O 1
ATOM 715 N N . GLU A 1 88 ? 17.164 11.759 -3.364 1.00 95.50 88 GLU A N 1
ATOM 716 C CA . GLU A 1 88 ? 16.959 12.184 -1.966 1.00 95.50 88 GLU A CA 1
ATOM 717 C C . GLU A 1 88 ? 15.573 12.807 -1.750 1.00 95.50 88 GLU A C 1
ATOM 719 O O . GLU A 1 88 ? 14.889 12.523 -0.769 1.00 95.50 88 GLU A O 1
ATOM 724 N N . LYS A 1 89 ? 15.112 13.623 -2.707 1.00 96.12 89 LYS A N 1
ATOM 725 C CA . LYS A 1 89 ? 13.772 14.224 -2.666 1.00 96.12 89 LYS A CA 1
ATOM 726 C C . LYS A 1 89 ? 12.682 13.152 -2.602 1.00 96.12 89 LYS A C 1
ATOM 728 O O . LYS A 1 89 ? 11.708 13.309 -1.871 1.00 96.12 89 LYS A O 1
ATOM 733 N N . THR A 1 90 ? 12.839 12.080 -3.371 1.00 95.81 90 THR A N 1
ATOM 734 C CA . THR A 1 90 ? 11.887 10.963 -3.382 1.00 95.81 90 THR A CA 1
ATOM 735 C C . THR A 1 90 ? 11.973 10.152 -2.099 1.00 95.81 90 THR A C 1
ATOM 737 O O . THR A 1 90 ? 10.948 9.739 -1.564 1.00 95.81 90 THR A O 1
ATOM 740 N N . GLU A 1 91 ? 13.175 9.967 -1.558 1.00 94.81 91 GLU A N 1
ATOM 741 C CA . GLU A 1 91 ? 13.358 9.314 -0.266 1.00 94.81 91 GLU A CA 1
ATOM 742 C C . GLU A 1 91 ? 12.612 10.060 0.837 1.00 94.81 91 GLU A C 1
ATOM 744 O O . GLU A 1 91 ? 11.838 9.436 1.557 1.00 94.81 91 GLU A O 1
ATOM 749 N N . VAL A 1 92 ? 12.714 11.392 0.894 1.00 95.94 92 VAL A N 1
ATOM 750 C CA . VAL A 1 92 ? 11.929 12.212 1.833 1.00 95.94 92 VAL A CA 1
ATOM 751 C C . VAL A 1 92 ? 10.423 12.004 1.649 1.00 95.94 92 VAL A C 1
ATOM 753 O O . VAL A 1 92 ? 9.738 11.738 2.637 1.00 95.94 92 VAL A O 1
ATOM 756 N N . LYS A 1 93 ? 9.908 12.044 0.409 1.00 95.62 93 LYS A N 1
ATOM 757 C CA . LYS A 1 93 ? 8.485 11.756 0.133 1.00 95.62 93 LYS A CA 1
ATOM 758 C C . LYS A 1 93 ? 8.071 10.374 0.654 1.00 95.62 93 LYS A C 1
ATOM 760 O O . LYS A 1 93 ? 7.012 10.240 1.260 1.00 95.62 93 LYS A O 1
ATOM 765 N N . TYR A 1 94 ? 8.904 9.352 0.441 1.00 95.56 94 TYR A N 1
ATOM 766 C CA . TYR A 1 94 ? 8.642 7.996 0.925 1.00 95.56 94 TYR A CA 1
ATOM 767 C C . TYR A 1 94 ? 8.581 7.944 2.453 1.00 95.56 94 TYR A C 1
ATOM 769 O O . TYR A 1 94 ? 7.721 7.268 3.018 1.00 95.56 94 TYR A O 1
ATOM 777 N N . MET A 1 95 ? 9.477 8.670 3.133 1.00 93.88 95 MET A N 1
ATOM 778 C CA . MET A 1 95 ? 9.468 8.730 4.592 1.00 93.88 95 MET A CA 1
ATOM 779 C C . MET A 1 95 ? 8.201 9.372 5.139 1.00 93.88 95 MET A C 1
ATOM 781 O O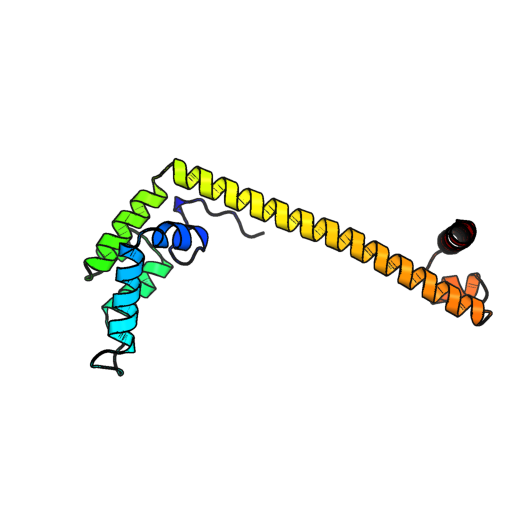 . MET A 1 95 ? 7.580 8.793 6.026 1.00 93.88 95 MET A O 1
ATOM 785 N N . GLN A 1 96 ? 7.790 10.495 4.557 1.00 94.88 96 GLN A N 1
ATOM 786 C CA . GLN A 1 96 ? 6.575 11.202 4.951 1.00 94.88 96 GLN A CA 1
ATOM 787 C C . GLN A 1 96 ? 5.331 10.337 4.735 1.00 94.88 96 GLN A C 1
ATOM 789 O O . GLN A 1 96 ? 4.556 10.133 5.665 1.00 94.88 96 GLN A O 1
ATOM 794 N N . ALA A 1 97 ? 5.190 9.731 3.552 1.00 93.38 97 ALA A N 1
ATOM 795 C CA . ALA A 1 97 ? 4.062 8.851 3.255 1.00 93.38 97 ALA A CA 1
ATOM 796 C C . ALA A 1 97 ? 3.989 7.654 4.221 1.00 93.38 97 ALA A C 1
ATOM 798 O O . ALA A 1 97 ? 2.906 7.244 4.636 1.00 93.38 97 ALA A O 1
ATOM 799 N N . TRP A 1 98 ? 5.136 7.085 4.606 1.00 91.81 98 TRP A N 1
ATOM 800 C CA . TRP A 1 98 ? 5.184 6.002 5.589 1.00 91.81 98 TRP A CA 1
ATOM 801 C C . TRP A 1 98 ? 4.762 6.459 6.995 1.00 91.81 98 TRP A C 1
ATOM 803 O O . TRP A 1 98 ? 4.017 5.752 7.676 1.00 91.81 98 TRP A O 1
ATOM 813 N N . GLU A 1 99 ? 5.229 7.626 7.438 1.00 93.62 99 GLU A N 1
ATOM 814 C CA . GLU A 1 99 ? 4.870 8.208 8.737 1.00 93.62 99 GLU A CA 1
ATOM 815 C C . GLU A 1 99 ? 3.376 8.532 8.817 1.00 93.62 99 GLU A C 1
ATOM 817 O O . GLU A 1 99 ? 2.721 8.147 9.786 1.00 93.62 99 GLU A O 1
ATOM 822 N N . GLU A 1 100 ? 2.813 9.132 7.767 1.00 93.94 100 GLU A N 1
ATOM 823 C CA . GLU A 1 100 ? 1.375 9.391 7.654 1.00 93.94 100 GLU A CA 1
ATOM 824 C C . GLU A 1 100 ? 0.554 8.099 7.770 1.00 93.94 100 GLU A C 1
ATOM 826 O O . GLU A 1 100 ? -0.430 8.055 8.504 1.00 93.94 100 GLU A O 1
ATOM 831 N N . GLN A 1 101 ? 0.978 7.007 7.124 1.00 91.25 101 GLN A N 1
ATOM 832 C CA . GLN A 1 101 ? 0.289 5.712 7.227 1.00 91.25 101 GLN A CA 1
ATOM 833 C C . GLN A 1 101 ? 0.298 5.141 8.649 1.00 91.25 101 GLN A C 1
ATOM 835 O O . GLN A 1 101 ? -0.693 4.550 9.090 1.00 91.25 101 GLN A O 1
ATOM 840 N N . ILE A 1 102 ? 1.402 5.306 9.384 1.00 91.62 102 ILE A N 1
ATOM 841 C CA . ILE A 1 102 ? 1.466 4.906 10.794 1.00 91.62 102 ILE A CA 1
ATOM 842 C C . ILE A 1 102 ? 0.501 5.751 11.625 1.00 91.62 102 ILE A C 1
ATOM 844 O O . ILE A 1 102 ? -0.243 5.187 12.429 1.00 91.62 102 ILE A O 1
ATOM 848 N N . MET A 1 103 ? 0.495 7.068 11.414 1.00 94.19 103 MET A N 1
ATOM 849 C CA . MET A 1 103 ? -0.382 7.992 12.131 1.00 94.19 103 MET A CA 1
ATOM 850 C C . MET A 1 103 ? -1.854 7.656 11.898 1.00 94.19 103 MET A C 1
ATOM 852 O O . MET A 1 103 ? -2.561 7.386 12.863 1.00 94.19 103 MET A O 1
ATOM 856 N N . ILE A 1 104 ? -2.279 7.522 10.638 1.00 94.62 104 ILE A N 1
ATOM 857 C CA . ILE A 1 104 ? -3.655 7.150 10.269 1.00 94.62 104 ILE A CA 1
ATOM 858 C C . ILE A 1 104 ? -4.057 5.824 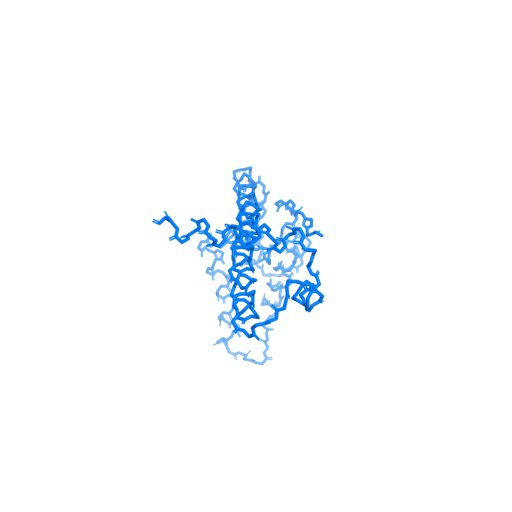10.921 1.00 94.62 104 ILE A C 1
ATOM 860 O O . ILE A 1 104 ? -5.162 5.677 11.443 1.00 94.62 104 ILE A O 1
ATOM 864 N N . ARG A 1 105 ? -3.160 4.832 10.923 1.00 93.38 105 ARG A N 1
ATOM 865 C CA . ARG A 1 105 ? -3.436 3.540 11.559 1.00 93.38 105 ARG A CA 1
ATOM 866 C C . ARG A 1 105 ? -3.605 3.677 13.071 1.00 93.38 105 ARG A C 1
ATOM 868 O O . ARG A 1 105 ? -4.486 3.034 13.641 1.00 93.38 105 ARG A O 1
ATOM 875 N N . GLN A 1 106 ? -2.752 4.461 13.721 1.00 93.19 106 GLN A N 1
ATOM 876 C CA . GLN A 1 106 ? -2.801 4.661 15.166 1.00 93.19 106 GLN A CA 1
ATOM 877 C C . GLN A 1 106 ? -4.040 5.461 15.584 1.00 93.19 106 GLN A C 1
ATOM 879 O O . GLN A 1 106 ? -4.681 5.117 16.581 1.00 93.19 106 GLN A O 1
ATOM 884 N N . GLU A 1 107 ? -4.402 6.478 14.806 1.00 95.50 107 GLU A N 1
ATOM 885 C CA . GLU A 1 107 ? -5.644 7.238 14.952 1.00 95.50 107 GLU A CA 1
ATOM 886 C C . GLU A 1 107 ? -6.849 6.312 14.801 1.00 95.50 107 GLU A C 1
ATOM 888 O O . GLU A 1 107 ? -7.637 6.208 15.735 1.00 95.50 107 GLU A O 1
ATOM 893 N N . GLY A 1 108 ? -6.919 5.514 13.730 1.00 96.88 108 GLY A N 1
ATOM 894 C CA . GLY A 1 108 ? -8.017 4.568 13.519 1.00 96.88 108 GLY A CA 1
ATOM 895 C C . GLY A 1 108 ? -8.166 3.526 14.638 1.00 96.88 108 GLY A C 1
ATOM 896 O O . GLY A 1 108 ? -9.284 3.194 15.032 1.00 96.88 108 GLY A O 1
ATOM 897 N N . ILE A 1 109 ? -7.060 3.031 15.211 1.00 95.81 109 ILE A N 1
ATOM 898 C CA . ILE A 1 109 ? -7.104 2.143 16.389 1.00 95.81 109 ILE A CA 1
ATOM 899 C C . ILE A 1 109 ? -7.647 2.889 17.614 1.00 95.81 109 ILE A C 1
ATOM 901 O O . ILE A 1 109 ? -8.457 2.345 18.365 1.00 95.81 109 ILE A O 1
ATOM 905 N N . THR A 1 110 ? -7.190 4.121 17.832 1.00 95.50 110 THR A N 1
ATOM 906 C CA . THR A 1 110 ? -7.572 4.929 18.996 1.00 95.50 110 THR A CA 1
ATOM 907 C C . THR A 1 110 ? -9.045 5.320 18.930 1.00 95.50 110 THR A C 1
ATOM 909 O O . THR A 1 110 ? -9.772 5.109 19.900 1.00 95.50 110 THR A O 1
ATOM 912 N N . GLU A 1 111 ? -9.499 5.817 17.782 1.00 96.12 111 GLU A N 1
ATOM 913 C CA . GLU A 1 111 ? -10.900 6.138 17.512 1.00 96.12 111 GLU A CA 1
ATOM 914 C C . GLU A 1 111 ? -11.783 4.896 17.639 1.00 96.12 111 GLU A C 1
ATOM 916 O O . GLU A 1 111 ? -12.788 4.924 18.350 1.00 96.12 111 GLU A O 1
ATOM 921 N N . GLY A 1 112 ? -11.369 3.773 17.042 1.00 96.88 112 GLY A N 1
ATOM 922 C CA . GLY A 1 112 ? -12.087 2.504 17.147 1.00 96.88 112 GLY A CA 1
ATOM 923 C C . GLY A 1 112 ? -12.214 2.002 18.588 1.00 96.88 112 GLY A C 1
ATOM 924 O O . GLY A 1 112 ? -13.272 1.503 18.971 1.00 96.88 112 GLY A O 1
ATOM 925 N N . ARG A 1 113 ? -11.174 2.173 19.417 1.00 96.69 113 ARG A N 1
ATOM 926 C CA . ARG A 1 113 ? -11.227 1.833 20.847 1.00 96.69 113 ARG A CA 1
ATOM 927 C C . ARG A 1 113 ? -12.210 2.727 21.599 1.00 96.69 113 ARG A C 1
ATOM 929 O O . ARG A 1 113 ? -13.025 2.208 22.354 1.00 96.69 113 ARG A O 1
ATOM 936 N N . ILE A 1 114 ? -12.146 4.043 21.393 1.00 95.38 114 ILE A N 1
ATOM 937 C CA . ILE A 1 114 ? -13.032 5.007 22.064 1.00 95.38 114 ILE A CA 1
ATOM 938 C C . ILE A 1 114 ? -14.496 4.734 21.703 1.00 95.38 114 ILE A C 1
ATOM 940 O O . ILE A 1 114 ? -15.347 4.640 22.589 1.00 95.38 114 ILE A O 1
ATOM 944 N N . GLU A 1 115 ? -14.794 4.567 20.415 1.00 95.44 115 GLU A N 1
ATOM 945 C CA . GLU A 1 115 ? -16.156 4.288 19.958 1.00 95.44 115 GLU A CA 1
ATOM 946 C C . GLU A 1 115 ? -16.633 2.914 20.450 1.00 95.44 115 GLU A C 1
ATOM 948 O O . GLU A 1 115 ? -17.757 2.779 20.935 1.00 95.44 115 GLU A O 1
ATOM 953 N N . GLY A 1 116 ? -15.757 1.904 20.432 1.00 95.94 116 GLY A N 1
ATOM 954 C CA . GLY A 1 116 ? -16.038 0.580 20.985 1.00 95.94 116 GLY A CA 1
ATOM 955 C C . GLY A 1 116 ? -16.372 0.612 22.480 1.00 95.94 116 GLY A C 1
ATOM 956 O O . GLY A 1 116 ? -17.362 0.012 22.898 1.00 95.94 116 GLY A O 1
ATOM 957 N N . GLU A 1 117 ? -15.604 1.354 23.281 1.00 94.31 117 GLU A N 1
ATOM 958 C CA . GLU A 1 117 ? -15.865 1.550 24.714 1.00 94.31 117 GLU A CA 1
ATOM 959 C C . GLU A 1 117 ? -17.201 2.260 24.954 1.00 94.31 117 GLU A C 1
ATOM 961 O O . GLU A 1 117 ? -17.975 1.855 25.825 1.00 94.31 117 GLU A O 1
ATOM 966 N N . LYS A 1 118 ? -17.518 3.283 24.153 1.00 91.62 118 LYS A N 1
ATOM 967 C CA . LYS A 1 118 ? -18.788 4.011 24.240 1.00 91.62 118 LYS A CA 1
ATOM 968 C C . LYS A 1 118 ? -19.981 3.114 23.907 1.00 91.62 118 LYS A C 1
ATOM 970 O O . LYS A 1 118 ? -20.949 3.075 24.670 1.00 91.62 118 LYS A O 1
ATOM 975 N N . ILE A 1 119 ? -19.908 2.361 22.808 1.00 93.19 119 ILE A N 1
ATOM 976 C CA . ILE A 1 119 ? -20.943 1.397 22.407 1.00 93.19 119 ILE A CA 1
ATOM 977 C C . ILE A 1 119 ? -21.096 0.303 23.471 1.00 93.19 119 ILE A C 1
ATOM 979 O O . ILE A 1 119 ? -22.223 -0.044 23.835 1.00 93.19 119 ILE A O 1
ATOM 983 N N . GLY A 1 120 ? -19.983 -0.217 23.994 1.00 90.69 120 GLY A N 1
ATOM 984 C CA . GLY A 1 120 ? -19.963 -1.218 25.059 1.00 90.69 120 GLY A CA 1
ATOM 985 C C . GLY A 1 120 ? -20.646 -0.718 26.332 1.00 90.69 120 GLY A C 1
ATOM 986 O O . GLY A 1 120 ? -21.554 -1.378 26.838 1.00 90.69 120 GLY A O 1
ATOM 987 N N . ARG A 1 121 ? -20.301 0.492 26.793 1.00 88.06 121 ARG A N 1
ATOM 988 C CA . ARG A 1 121 ? -20.955 1.129 27.948 1.00 88.06 121 ARG A CA 1
ATOM 989 C C . ARG A 1 121 ? -22.453 1.321 27.729 1.00 88.06 121 ARG A C 1
ATOM 991 O O . ARG A 1 121 ? -23.237 0.992 28.614 1.00 88.06 121 ARG A O 1
ATOM 998 N N . LEU A 1 122 ? -22.875 1.821 26.565 1.00 87.75 122 LEU A N 1
ATOM 999 C CA . LEU A 1 122 ? -24.300 2.001 26.256 1.00 87.75 122 LEU A CA 1
ATOM 1000 C C . LEU A 1 122 ? -25.062 0.670 26.251 1.00 87.75 122 LEU A C 1
ATOM 1002 O O . LEU A 1 122 ? -26.185 0.604 26.755 1.00 87.75 122 LEU A O 1
ATOM 1006 N N . ARG A 1 123 ? -24.453 -0.393 25.713 1.00 88.56 123 ARG A N 1
ATOM 1007 C CA . ARG A 1 123 ? -25.029 -1.741 25.730 1.00 88.56 123 ARG A CA 1
ATOM 1008 C C . ARG A 1 123 ? -25.168 -2.266 27.159 1.00 88.56 123 ARG A C 1
ATOM 1010 O O . ARG A 1 123 ? -26.262 -2.682 27.521 1.00 88.56 123 ARG A O 1
ATOM 1017 N N . GLY A 1 124 ? -24.116 -2.158 27.972 1.00 86.94 124 GLY A N 1
ATOM 1018 C CA . GLY A 1 124 ? -24.144 -2.571 29.378 1.00 86.94 124 GLY A CA 1
ATOM 1019 C C . GLY A 1 124 ? -25.186 -1.805 30.199 1.00 86.94 124 GLY A C 1
ATOM 1020 O O . GLY A 1 124 ? -25.953 -2.409 30.943 1.00 86.94 124 GLY A O 1
ATOM 1021 N N . LYS A 1 125 ? -25.303 -0.482 30.001 1.00 87.88 125 LYS A N 1
ATOM 1022 C CA . LYS A 1 125 ? -26.358 0.333 30.632 1.00 87.88 125 LYS A CA 1
ATOM 1023 C C . LYS A 1 125 ? -27.760 -0.146 30.246 1.00 87.88 125 LYS A C 1
ATOM 1025 O O . LYS A 1 125 ? -28.633 -0.222 31.107 1.00 87.88 125 LYS A O 1
ATOM 1030 N N . ARG A 1 126 ? -27.986 -0.466 28.967 1.00 87.62 126 ARG A N 1
ATOM 1031 C CA . ARG A 1 126 ? -29.279 -0.974 28.481 1.00 87.62 126 ARG A CA 1
ATOM 1032 C C . ARG A 1 126 ? -29.625 -2.325 29.104 1.00 87.62 126 ARG A C 1
ATOM 1034 O O . ARG A 1 126 ? -30.730 -2.475 29.607 1.00 87.62 126 ARG A O 1
ATOM 1041 N N . GLU A 1 127 ? -28.686 -3.264 29.095 1.00 89.25 127 GLU A N 1
ATOM 1042 C CA . GLU A 1 127 ? -28.884 -4.606 29.651 1.00 89.25 127 GLU A CA 1
ATOM 1043 C C . GLU A 1 127 ? -29.140 -4.568 31.165 1.00 89.25 127 GLU A C 1
ATOM 1045 O O . GLU A 1 127 ? -30.029 -5.252 31.671 1.00 89.25 127 GLU A O 1
ATOM 1050 N N . LEU A 1 128 ? -28.431 -3.697 31.892 1.00 88.44 128 LEU A N 1
ATOM 1051 C CA . LEU A 1 128 ? -28.689 -3.453 33.309 1.00 88.44 128 LEU A CA 1
ATOM 1052 C C . LEU A 1 128 ? -30.113 -2.923 33.548 1.00 88.44 128 LEU A C 1
ATOM 1054 O O . LEU A 1 128 ? -30.808 -3.408 34.439 1.00 88.44 128 LEU A O 1
ATOM 1058 N N . LEU A 1 129 ? -30.564 -1.940 32.762 1.00 87.38 129 LEU A N 1
ATOM 1059 C CA . LEU A 1 129 ? -31.918 -1.382 32.875 1.00 87.38 129 LEU A CA 1
ATOM 1060 C C . LEU A 1 129 ? -33.011 -2.413 32.563 1.00 87.38 129 LEU A C 1
ATOM 1062 O O . LEU A 1 129 ? -34.054 -2.405 33.218 1.00 87.38 129 LEU A O 1
ATOM 1066 N N . GLU A 1 130 ? -32.775 -3.292 31.592 1.00 90.75 130 GLU A N 1
ATOM 1067 C CA . GLU A 1 130 ? -33.673 -4.397 31.248 1.00 90.75 130 GLU A CA 1
ATOM 1068 C C . GLU A 1 130 ? -33.805 -5.377 32.421 1.00 90.75 130 GLU A C 1
ATOM 1070 O O . GLU A 1 130 ? -34.906 -5.569 32.934 1.00 90.75 130 GLU A O 1
ATOM 1075 N N . LYS A 1 131 ? -32.684 -5.868 32.969 1.00 88.81 131 LYS A N 1
ATOM 1076 C CA . LYS A 1 131 ? -32.698 -6.781 34.127 1.00 88.81 131 LYS A CA 1
ATOM 1077 C C . LYS A 1 131 ? -33.307 -6.150 35.388 1.00 88.81 131 LYS A C 1
ATOM 1079 O O . LYS A 1 131 ? -33.995 -6.823 36.155 1.00 88.81 131 LYS A O 1
ATOM 1084 N N . LEU A 1 132 ? -33.099 -4.851 35.611 1.00 87.31 132 LEU A N 1
ATOM 1085 C CA . LEU A 1 132 ? -33.765 -4.130 36.703 1.00 87.31 132 LEU A CA 1
ATOM 1086 C C . LEU A 1 132 ? -35.284 -4.029 36.483 1.00 87.31 132 LEU A C 1
ATOM 1088 O O . LEU A 1 132 ? -36.047 -4.121 37.445 1.00 87.31 132 LEU A O 1
ATOM 1092 N N . SER A 1 133 ? -35.731 -3.861 35.235 1.00 90.06 133 SER A N 1
ATOM 1093 C CA . SER A 1 133 ? -37.160 -3.835 34.882 1.00 90.06 133 SER A CA 1
ATOM 1094 C C . SER A 1 133 ? -37.820 -5.201 35.087 1.00 90.06 133 SER A C 1
ATOM 1096 O O . SER A 1 133 ? -38.961 -5.269 35.549 1.00 90.06 133 SER A O 1
ATOM 1098 N N . ASP A 1 134 ? -37.060 -6.273 34.869 1.00 93.38 134 ASP A N 1
ATOM 1099 C CA . ASP A 1 134 ? -37.445 -7.658 35.165 1.00 93.38 134 ASP A CA 1
ATOM 1100 C C . ASP A 1 134 ? -37.421 -8.000 36.670 1.00 93.38 134 ASP A C 1
ATOM 1102 O O . ASP A 1 134 ? -37.733 -9.124 37.063 1.00 93.38 134 ASP A O 1
ATOM 1106 N N . LYS A 1 135 ? -37.126 -7.016 37.536 1.00 91.69 135 LYS A N 1
ATOM 1107 C CA . LYS A 1 135 ? -37.125 -7.113 39.008 1.00 91.69 135 LYS A CA 1
ATOM 1108 C C . LYS A 1 135 ? -36.063 -8.051 39.597 1.00 91.69 135 LYS A C 1
ATOM 1110 O O . LYS A 1 135 ? -36.228 -8.506 40.730 1.00 91.69 135 LYS A O 1
ATOM 1115 N N . PHE A 1 136 ? -34.969 -8.311 38.880 1.00 91.00 136 PHE A N 1
ATOM 1116 C CA . PHE A 1 136 ? -33.811 -9.002 39.456 1.00 91.00 136 PHE A CA 1
ATOM 1117 C C . PHE A 1 136 ? -33.138 -8.149 40.546 1.00 91.00 136 PHE A C 1
ATOM 1119 O O . PHE A 1 136 ? -33.098 -6.918 40.454 1.00 91.00 136 PHE A O 1
ATOM 1126 N N . SER A 1 137 ? -32.595 -8.795 41.585 1.00 90.94 137 SER A N 1
ATOM 1127 C CA . SER A 1 137 ? -31.805 -8.112 42.619 1.00 90.94 137 SER A CA 1
ATOM 1128 C C . SER A 1 137 ? -30.414 -7.731 42.102 1.00 90.94 137 SER A C 1
ATOM 1130 O O . SER A 1 137 ? -29.912 -8.309 41.142 1.00 90.94 137 SER A O 1
ATOM 1132 N N . ILE A 1 138 ? -29.755 -6.776 42.759 1.00 87.56 138 ILE A N 1
ATOM 1133 C CA . ILE A 1 138 ? -28.399 -6.335 42.387 1.00 87.56 138 ILE A CA 1
ATOM 1134 C C . ILE A 1 138 ? -27.397 -7.496 42.442 1.00 87.56 138 ILE A C 1
ATOM 1136 O O . ILE A 1 138 ? -26.515 -7.580 41.594 1.00 87.56 138 ILE A O 1
ATOM 1140 N N . GLU A 1 139 ? -27.547 -8.400 43.408 1.00 91.12 139 GLU A N 1
ATOM 1141 C CA . GLU A 1 139 ? -26.709 -9.589 43.578 1.00 91.12 139 GLU A CA 1
ATOM 1142 C C . GLU A 1 139 ? -26.922 -10.582 42.430 1.00 91.12 139 GLU A C 1
ATOM 1144 O O . GLU A 1 139 ? -25.952 -11.066 41.857 1.00 91.12 139 GLU A O 1
ATOM 1149 N N . GLN A 1 140 ? -28.179 -10.817 42.034 1.00 91.25 140 GLN A N 1
ATOM 1150 C CA . GLN A 1 140 ? -28.505 -11.684 40.897 1.00 91.25 140 GLN A CA 1
ATOM 1151 C C . GLN A 1 140 ? -27.979 -11.106 39.583 1.00 91.25 140 GLN A C 1
ATOM 1153 O O . GLN A 1 140 ? -27.441 -11.830 38.755 1.00 91.25 140 GLN A O 1
ATOM 1158 N N . ILE A 1 141 ? -28.108 -9.793 39.387 1.00 89.56 141 ILE A N 1
ATOM 1159 C CA . ILE A 1 141 ? -27.597 -9.127 38.186 1.00 89.56 141 ILE A CA 1
ATOM 1160 C C . ILE A 1 141 ? -26.064 -9.169 38.159 1.00 89.56 141 ILE A C 1
ATOM 1162 O O . ILE 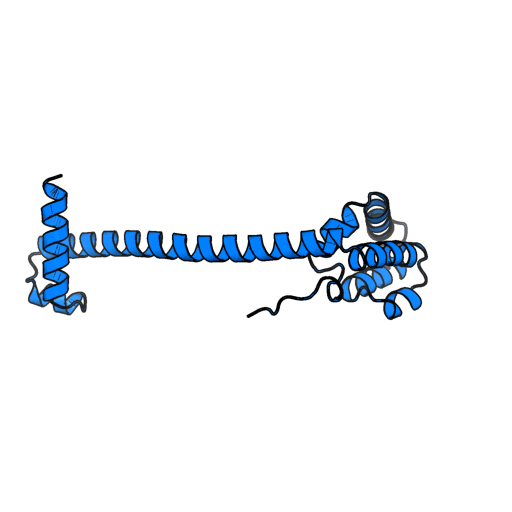A 1 141 ? -25.495 -9.427 37.104 1.00 89.56 141 ILE A O 1
ATOM 1166 N N . SER A 1 142 ? -25.407 -8.935 39.299 1.00 91.31 142 SER A N 1
ATOM 1167 C CA . SER A 1 142 ? -23.949 -9.041 39.440 1.00 91.31 142 SER A CA 1
ATOM 1168 C C . SER A 1 142 ? -23.448 -10.432 39.045 1.00 91.31 142 SER A C 1
ATOM 1170 O O . SER A 1 142 ? -22.501 -10.534 38.270 1.00 91.31 142 SER A O 1
ATOM 1172 N N . GLU A 1 143 ? -24.138 -11.485 39.487 1.00 91.81 143 GLU A N 1
ATOM 1173 C CA . GLU A 1 143 ? -23.838 -12.867 39.103 1.00 91.81 143 GLU A CA 1
ATOM 1174 C C . GLU A 1 143 ? -24.106 -13.128 37.610 1.00 91.81 143 GLU A C 1
ATOM 1176 O O . GLU A 1 143 ? -23.250 -13.670 36.920 1.00 91.81 143 GLU A O 1
ATOM 1181 N N . MET A 1 144 ? -25.252 -12.692 37.073 1.00 90.44 144 MET A N 1
ATOM 1182 C CA . MET A 1 144 ? -25.615 -12.903 35.661 1.00 90.44 144 MET A CA 1
ATOM 1183 C C . MET A 1 144 ? -24.716 -12.162 34.666 1.00 90.44 144 MET A C 1
ATOM 1185 O O . MET A 1 144 ? -24.571 -12.618 33.534 1.00 90.44 144 MET A O 1
ATOM 1189 N N . LEU A 1 145 ? -24.213 -10.984 35.041 1.00 87.19 145 LEU A N 1
ATOM 1190 C CA . LEU A 1 145 ? -23.359 -10.156 34.187 1.00 87.19 145 LEU A CA 1
ATOM 1191 C C . LEU A 1 145 ? -21.867 -10.389 34.439 1.00 87.19 145 LEU A C 1
ATOM 1193 O O . LEU A 1 145 ? -21.059 -9.832 33.704 1.00 87.19 145 LEU A O 1
ATOM 1197 N N . GLU A 1 146 ? -21.512 -11.176 35.459 1.00 88.81 146 GLU A N 1
ATOM 1198 C CA . GLU A 1 146 ? -20.132 -11.366 35.923 1.00 88.81 146 GLU A CA 1
ATOM 1199 C C . GLU A 1 146 ? -19.421 -10.027 36.214 1.00 88.81 146 GLU A C 1
ATOM 1201 O O . GLU A 1 146 ? -18.239 -9.842 35.932 1.00 88.81 146 GLU A O 1
ATOM 1206 N N . ILE A 1 147 ? -20.164 -9.069 36.781 1.00 86.88 147 ILE A N 1
ATOM 1207 C CA . ILE A 1 147 ? -19.676 -7.729 37.139 1.00 86.88 147 ILE A CA 1
ATOM 1208 C C . ILE A 1 147 ? -19.728 -7.578 38.653 1.00 86.88 147 ILE A C 1
ATOM 1210 O O . ILE A 1 147 ? -20.745 -7.885 39.278 1.00 86.88 147 ILE A O 1
ATOM 1214 N N . ASP A 1 148 ? -18.672 -7.028 39.248 1.00 90.19 148 ASP A N 1
ATOM 1215 C CA . ASP A 1 148 ? -18.634 -6.738 40.679 1.00 90.19 148 ASP A CA 1
ATOM 1216 C C . ASP A 1 148 ? -19.767 -5.790 41.109 1.00 90.19 148 ASP A C 1
ATOM 1218 O O . ASP A 1 148 ? -20.055 -4.773 40.472 1.00 90.19 148 ASP A O 1
ATOM 1222 N N . ILE A 1 149 ? -20.376 -6.062 42.269 1.00 88.25 149 ILE A N 1
ATOM 1223 C CA . ILE A 1 149 ? -21.468 -5.240 42.827 1.00 88.25 149 ILE A CA 1
ATOM 1224 C C . ILE A 1 149 ? -21.065 -3.757 42.952 1.00 88.25 149 ILE A C 1
ATOM 1226 O O . ILE A 1 149 ? -21.903 -2.863 42.803 1.00 88.25 149 ILE A O 1
ATOM 1230 N N . SER A 1 150 ? -19.795 -3.472 43.254 1.00 90.00 150 SER A N 1
ATOM 1231 C CA . SER A 1 150 ? -19.264 -2.105 43.350 1.00 90.00 150 SER A CA 1
ATOM 1232 C C . SER A 1 150 ? -19.304 -1.378 42.003 1.00 90.00 150 SER A C 1
ATOM 1234 O O . SER A 1 150 ? -19.741 -0.227 41.943 1.00 90.00 150 SER A O 1
ATOM 1236 N N . GLU A 1 151 ? -18.907 -2.054 40.927 1.00 86.75 151 GLU A N 1
ATOM 1237 C CA . GLU A 1 151 ? -18.938 -1.537 39.562 1.00 86.75 151 GLU A CA 1
ATOM 1238 C C . GLU A 1 151 ? -20.380 -1.363 39.074 1.00 86.75 151 GLU A C 1
ATOM 1240 O O . GLU A 1 151 ? -20.740 -0.298 38.571 1.00 86.75 151 GLU A O 1
ATOM 1245 N N . LEU A 1 152 ? -21.253 -2.330 39.364 1.00 87.44 152 LEU A N 1
ATOM 1246 C CA . LEU A 1 152 ? -22.677 -2.252 39.044 1.00 87.44 152 LEU A CA 1
ATOM 1247 C C . LEU A 1 152 ? -23.352 -1.039 39.708 1.00 87.44 152 LEU A C 1
ATOM 1249 O O . LEU A 1 152 ? -24.077 -0.279 39.062 1.00 87.44 152 LEU A O 1
ATOM 1253 N N . LYS A 1 153 ? -23.049 -0.788 40.989 1.00 87.44 153 LYS A N 1
ATOM 1254 C CA . LYS A 1 153 ? -23.517 0.402 41.721 1.00 87.44 153 LYS A CA 1
ATOM 1255 C C . LYS A 1 153 ? -22.977 1.706 41.131 1.00 87.44 153 LYS A C 1
ATOM 1257 O O . LYS A 1 153 ? -23.692 2.709 41.151 1.00 87.44 153 LYS A O 1
ATOM 1262 N N . ASN A 1 154 ? -21.748 1.721 40.618 1.00 87.50 154 ASN A N 1
ATOM 1263 C CA . ASN A 1 154 ? -21.192 2.898 39.947 1.00 87.50 154 ASN A CA 1
ATOM 1264 C C . ASN A 1 154 ? -21.923 3.183 38.630 1.00 87.50 154 ASN A C 1
ATOM 1266 O O . ASN A 1 154 ? -22.327 4.322 38.407 1.00 87.50 154 ASN A O 1
ATOM 1270 N N . ILE A 1 155 ? -22.197 2.157 37.820 1.00 85.69 155 ILE A N 1
ATOM 1271 C CA . ILE A 1 155 ? -22.972 2.296 36.577 1.00 85.69 155 ILE A CA 1
ATOM 1272 C C . ILE A 1 155 ? -24.392 2.803 36.876 1.00 85.69 155 ILE A C 1
ATOM 1274 O O . ILE A 1 155 ? -24.884 3.704 36.197 1.00 85.69 155 ILE A O 1
ATOM 1278 N N . MET A 1 156 ? -25.046 2.293 37.927 1.00 84.94 156 MET A N 1
ATOM 1279 C CA . MET A 1 156 ? -26.362 2.789 38.354 1.00 84.94 156 MET A CA 1
ATOM 1280 C C . MET A 1 156 ? -26.333 4.276 38.734 1.00 84.94 156 MET A C 1
ATOM 1282 O O . MET A 1 156 ? -27.245 5.015 38.360 1.00 84.94 156 MET A O 1
ATOM 1286 N N . LYS A 1 157 ? -25.289 4.730 39.442 1.00 86.69 157 LYS A N 1
ATOM 1287 C CA . LYS A 1 157 ? -25.101 6.155 39.762 1.00 86.69 157 LYS A CA 1
ATOM 1288 C C . LYS A 1 157 ? -24.887 6.995 38.504 1.00 86.69 157 LYS A C 1
ATOM 1290 O O . LYS A 1 157 ? -25.480 8.063 38.397 1.00 86.69 157 LYS A O 1
ATOM 1295 N N . GLU A 1 158 ? -24.085 6.520 37.548 1.00 85.31 158 GLU A N 1
ATOM 1296 C CA . GLU A 1 158 ? -23.895 7.200 36.259 1.00 85.31 158 GLU A CA 1
ATOM 1297 C C . GLU A 1 158 ? -25.233 7.373 35.517 1.00 85.31 158 GLU A C 1
ATOM 1299 O O . GLU A 1 158 ? -25.551 8.478 35.086 1.00 85.31 158 GLU A O 1
ATOM 1304 N N . ILE A 1 159 ? -26.054 6.317 35.433 1.00 83.94 159 ILE A N 1
ATOM 1305 C CA . ILE A 1 159 ? -27.387 6.363 34.800 1.00 83.94 159 ILE A CA 1
ATOM 1306 C C . ILE A 1 159 ? -28.320 7.352 35.516 1.00 83.94 159 ILE A C 1
ATOM 1308 O O . ILE A 1 159 ? -29.090 8.062 34.869 1.00 83.94 159 ILE A O 1
ATOM 1312 N N . GLN A 1 160 ? -28.290 7.389 36.852 1.00 81.00 160 GLN A N 1
ATOM 1313 C CA . GLN A 1 160 ? -29.100 8.330 37.627 1.00 81.00 160 GLN A CA 1
ATOM 1314 C C . GLN A 1 160 ? -28.675 9.775 37.368 1.00 81.00 160 GLN A C 1
ATOM 1316 O O . GLN A 1 160 ? -29.539 10.610 37.132 1.00 81.00 160 GLN A O 1
ATOM 1321 N N . ASN A 1 161 ? -27.374 10.061 37.351 1.00 79.12 161 ASN A N 1
ATOM 1322 C CA . ASN A 1 161 ? -26.856 11.408 37.106 1.00 79.12 161 ASN A CA 1
ATOM 1323 C C . ASN A 1 161 ? -27.176 11.912 35.689 1.00 79.12 161 ASN A C 1
ATOM 1325 O O . ASN A 1 161 ? -27.480 13.088 35.520 1.00 79.12 161 ASN A O 1
ATOM 1329 N N . GLU A 1 162 ? -27.182 11.028 34.688 1.00 73.75 162 GLU A N 1
ATOM 1330 C CA . GLU A 1 162 ? -27.574 11.360 33.309 1.00 73.75 162 GLU A CA 1
ATOM 1331 C C . GLU A 1 162 ? -29.067 11.703 33.158 1.00 73.75 162 GLU A C 1
ATOM 1333 O O . GLU A 1 162 ? -29.428 12.388 32.210 1.00 73.75 162 GLU A O 1
ATOM 1338 N N . LYS A 1 163 ? -29.945 11.279 34.082 1.00 64.50 163 LYS A N 1
ATOM 1339 C CA . LYS A 1 163 ? -31.373 11.662 34.076 1.00 64.50 163 LYS A CA 1
ATOM 1340 C C . LYS A 1 163 ? -31.643 13.092 34.565 1.00 64.50 163 LYS A C 1
ATOM 1342 O O . LYS A 1 163 ? -32.772 13.556 34.418 1.00 64.50 163 LYS A O 1
ATOM 1347 N N . TYR A 1 164 ? -30.662 13.749 35.186 1.00 52.66 164 TYR A N 1
ATOM 1348 C CA . TYR A 1 164 ? -30.791 15.097 35.764 1.00 52.66 164 TYR A CA 1
ATOM 1349 C C . TYR A 1 164 ? -30.018 16.175 34.982 1.00 52.66 164 TYR A C 1
ATOM 1351 O O . TYR A 1 164 ? -29.890 17.302 35.464 1.00 52.66 164 TYR A O 1
ATOM 1359 N N . LEU A 1 165 ? -29.518 15.824 33.795 1.00 47.91 165 LEU A N 1
ATOM 1360 C CA . LEU A 1 165 ? -28.963 16.716 32.772 1.00 47.91 165 LEU A CA 1
ATOM 1361 C C . LEU A 1 165 ? -29.978 16.886 31.638 1.00 47.91 165 LEU A C 1
ATOM 1363 O O . LEU A 1 165 ? -30.041 18.010 31.095 1.00 47.91 165 LEU A O 1
#

Organism: NCBI:txid88431